Protein AF-A0A1W1XSI3-F1 (afdb_monomer_lite)

Structure (mmCIF, N/CA/C/O backbone):
data_AF-A0A1W1XSI3-F1
#
_entry.id   AF-A0A1W1XSI3-F1
#
loop_
_atom_site.group_PDB
_atom_site.id
_atom_site.type_symbol
_atom_site.label_atom_id
_atom_site.label_alt_id
_atom_site.label_comp_id
_atom_site.label_asym_id
_atom_site.label_entity_id
_atom_site.label_seq_id
_atom_site.pdbx_PDB_ins_code
_atom_site.Cartn_x
_atom_site.Cartn_y
_atom_site.Cartn_z
_atom_site.occupancy
_atom_site.B_iso_or_equiv
_atom_site.auth_seq_id
_atom_site.auth_comp_id
_atom_site.auth_asym_id
_atom_site.auth_atom_id
_atom_site.pdbx_PDB_model_num
ATOM 1 N N . MET A 1 1 ? 13.490 9.619 11.082 1.00 43.62 1 MET A N 1
ATOM 2 C CA . MET A 1 1 ? 13.144 9.188 9.706 1.00 43.62 1 MET A CA 1
ATOM 3 C C . MET A 1 1 ? 11.656 9.391 9.382 1.00 43.62 1 MET A C 1
ATOM 5 O O . MET A 1 1 ? 11.356 10.055 8.401 1.00 43.62 1 MET A O 1
ATOM 9 N N . LEU A 1 2 ? 10.718 8.959 10.238 1.00 43.75 2 LEU A N 1
ATOM 10 C CA . LEU A 1 2 ? 9.272 9.216 10.058 1.00 43.75 2 LEU A CA 1
ATOM 11 C C . LEU A 1 2 ? 8.882 10.710 10.081 1.00 43.75 2 LEU A C 1
ATOM 13 O O . LEU A 1 2 ? 7.984 11.124 9.354 1.00 43.75 2 LEU A O 1
ATOM 17 N N . ALA A 1 3 ? 9.583 11.538 10.865 1.00 41.84 3 ALA A N 1
ATOM 18 C CA . ALA A 1 3 ? 9.374 12.992 10.895 1.00 41.84 3 ALA A CA 1
ATOM 19 C C . ALA A 1 3 ? 9.746 13.684 9.567 1.00 41.84 3 ALA A C 1
ATOM 21 O O . ALA A 1 3 ? 9.077 14.627 9.153 1.00 41.84 3 ALA A O 1
ATOM 22 N N . TRP A 1 4 ? 10.762 13.169 8.866 1.00 52.69 4 TRP A N 1
ATOM 23 C CA . TRP A 1 4 ? 11.181 13.667 7.552 1.00 52.69 4 TRP A CA 1
ATOM 24 C C . TRP A 1 4 ? 10.131 13.350 6.476 1.00 52.69 4 TRP A C 1
ATOM 26 O O . TRP A 1 4 ? 9.754 14.228 5.704 1.00 52.69 4 TRP A O 1
ATOM 36 N N . LEU A 1 5 ? 9.565 12.137 6.507 1.00 51.59 5 LEU A N 1
ATOM 37 C CA . LEU A 1 5 ? 8.438 11.746 5.652 1.00 51.59 5 LEU A CA 1
ATOM 38 C C . LEU A 1 5 ? 7.176 12.579 5.932 1.00 51.59 5 LEU A C 1
ATOM 40 O O . LEU A 1 5 ? 6.540 13.056 4.995 1.00 51.59 5 LEU A O 1
ATOM 44 N N . LYS A 1 6 ? 6.839 12.820 7.208 1.00 51.09 6 LYS A N 1
ATOM 45 C CA . LYS A 1 6 ? 5.701 13.677 7.590 1.00 51.09 6 LYS A CA 1
ATOM 46 C C . LYS A 1 6 ? 5.884 15.127 7.130 1.00 51.09 6 LYS A C 1
ATOM 48 O O . LYS A 1 6 ? 4.934 15.707 6.623 1.00 51.09 6 LYS A O 1
ATOM 53 N N . SER A 1 7 ? 7.087 15.692 7.250 1.00 51.09 7 SER A N 1
ATOM 54 C CA . SER A 1 7 ? 7.397 17.058 6.800 1.00 51.09 7 SER A CA 1
ATOM 55 C C . SER A 1 7 ? 7.293 17.210 5.276 1.00 51.09 7 SER A C 1
ATOM 57 O O . SER A 1 7 ? 6.675 18.160 4.798 1.00 51.09 7 SER A O 1
ATOM 59 N N . LYS A 1 8 ? 7.797 16.237 4.504 1.00 57.78 8 LYS A N 1
ATOM 60 C CA . LYS A 1 8 ? 7.676 16.224 3.036 1.00 57.78 8 LYS A CA 1
ATOM 61 C C . LYS A 1 8 ? 6.235 16.043 2.547 1.00 57.78 8 LYS A C 1
ATOM 63 O O . LYS A 1 8 ? 5.882 16.605 1.518 1.00 57.78 8 LYS A O 1
ATOM 68 N N . LEU A 1 9 ? 5.406 15.303 3.284 1.00 51.53 9 LEU A N 1
ATOM 69 C CA . LEU A 1 9 ? 3.986 15.115 2.963 1.00 51.53 9 LEU A CA 1
ATOM 70 C C . LEU A 1 9 ? 3.098 16.277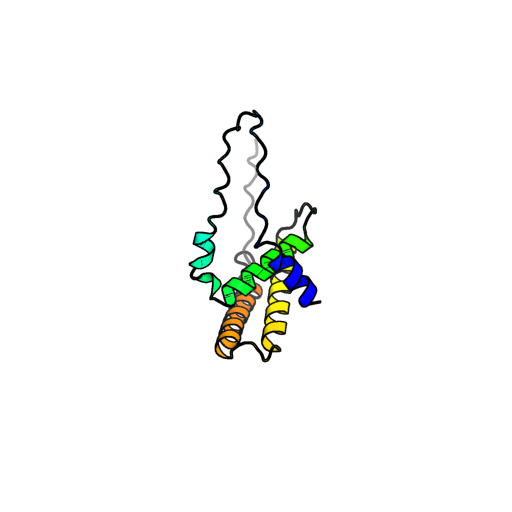 3.443 1.00 51.53 9 LEU A C 1
ATOM 72 O O . LEU A 1 9 ? 2.057 16.532 2.842 1.00 51.53 9 LEU A O 1
ATOM 76 N N . ALA A 1 10 ? 3.500 16.995 4.496 1.00 52.44 10 ALA A N 1
ATOM 77 C CA . ALA A 1 10 ? 2.784 18.164 5.010 1.00 52.44 10 ALA A CA 1
ATOM 78 C C . ALA A 1 10 ? 3.001 19.429 4.157 1.00 52.44 10 ALA A C 1
ATOM 80 O O . ALA A 1 10 ? 2.109 20.268 4.081 1.00 52.44 10 ALA A O 1
ATOM 81 N N . GLY A 1 11 ? 4.140 19.543 3.462 1.00 45.25 11 GLY A N 1
ATOM 82 C CA . GLY A 1 11 ? 4.498 20.703 2.630 1.00 45.25 11 G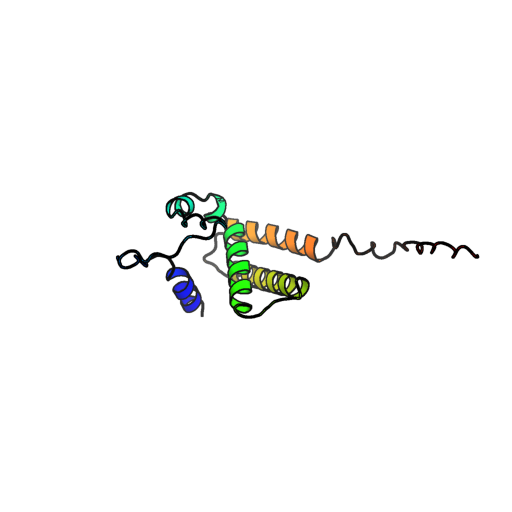LY A CA 1
ATOM 83 C C . GLY A 1 11 ? 3.685 20.903 1.341 1.00 45.25 11 GLY A C 1
ATOM 84 O O . GLY A 1 11 ? 4.019 21.775 0.551 1.00 45.25 11 GLY A O 1
ATOM 85 N N . HIS A 1 12 ? 2.636 20.112 1.096 1.00 48.78 12 HIS A N 1
ATOM 86 C CA . HIS A 1 12 ? 1.739 20.280 -0.058 1.00 48.78 12 HIS A CA 1
ATOM 87 C C . HIS A 1 12 ? 0.351 20.831 0.301 1.00 48.78 12 HIS A C 1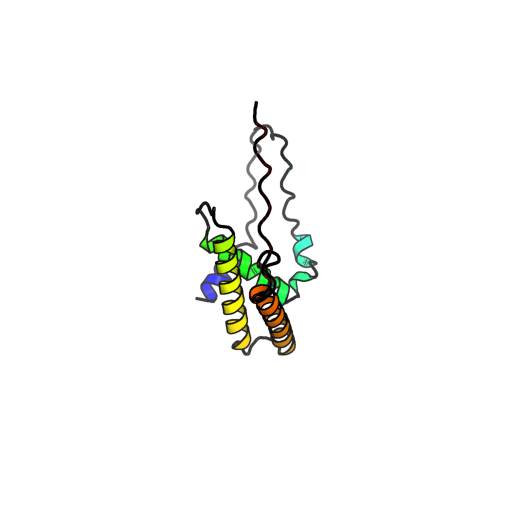
ATOM 89 O O . HIS A 1 12 ? -0.521 20.908 -0.561 1.00 48.78 12 HIS A O 1
ATOM 95 N N . TYR A 1 13 ? 0.153 21.269 1.546 1.00 44.19 13 TYR A N 1
ATOM 96 C CA . TYR A 1 13 ? -1.027 22.017 1.975 1.00 44.19 13 TYR A CA 1
ATOM 97 C C . TYR A 1 13 ? -0.588 23.407 2.459 1.00 44.19 13 TYR A C 1
ATOM 99 O O . TYR A 1 13 ? -0.360 23.581 3.652 1.00 44.19 13 TYR A O 1
ATOM 107 N N . GLY A 1 14 ? -0.444 24.396 1.563 1.00 47.94 14 GLY A N 1
ATOM 108 C CA . GLY A 1 14 ? -0.232 25.773 2.034 1.00 47.94 14 GLY A CA 1
ATOM 109 C C . GLY A 1 14 ? 0.266 26.866 1.087 1.00 47.94 14 GLY A C 1
ATOM 110 O O . GLY A 1 14 ? 0.201 28.017 1.500 1.00 47.94 14 GLY A O 1
ATOM 111 N N . ASP A 1 15 ? 0.717 26.595 -0.140 1.00 42.47 15 ASP A N 1
ATOM 112 C CA . ASP A 1 15 ? 1.288 27.674 -0.966 1.00 42.47 15 ASP A CA 1
ATOM 113 C C . ASP A 1 15 ? 0.224 28.392 -1.811 1.00 42.47 15 ASP A C 1
ATOM 115 O O . ASP A 1 15 ? -0.177 27.946 -2.887 1.00 42.47 15 ASP A O 1
ATOM 119 N N . THR A 1 16 ? -0.230 29.544 -1.315 1.00 57.38 16 THR A N 1
ATOM 120 C CA . THR A 1 16 ? -0.860 30.595 -2.125 1.00 57.38 16 THR A CA 1
ATOM 121 C C . THR A 1 16 ? 0.136 31.093 -3.178 1.00 57.38 16 THR A C 1
ATOM 123 O O . THR A 1 16 ? 1.219 31.543 -2.792 1.00 57.38 16 THR A O 1
ATOM 126 N N . PRO A 1 17 ? -0.182 31.076 -4.485 1.00 54.78 17 PRO A N 1
ATOM 127 C CA . PRO A 1 17 ? 0.710 31.664 -5.471 1.00 54.78 17 PRO A CA 1
ATOM 128 C C . PRO A 1 17 ? 0.633 33.201 -5.404 1.00 54.78 17 PRO A C 1
ATOM 130 O O . PRO A 1 17 ? -0.460 33.753 -5.237 1.00 54.78 17 PRO A O 1
ATOM 133 N N . PRO A 1 18 ? 1.764 33.915 -5.544 1.00 44.81 18 PRO A N 1
ATOM 134 C CA . PRO A 1 18 ? 1.763 35.367 -5.649 1.00 44.81 18 PRO A CA 1
ATOM 135 C C . PRO A 1 18 ? 1.083 35.803 -6.953 1.00 44.81 18 PRO A C 1
ATOM 137 O O . PRO A 1 18 ? 1.358 35.271 -8.030 1.00 44.81 18 PRO A O 1
ATOM 140 N N . ALA A 1 19 ? 0.193 36.789 -6.845 1.00 48.75 19 ALA A N 1
ATOM 141 C CA . ALA A 1 19 ? -0.427 37.455 -7.979 1.00 48.75 19 ALA A CA 1
ATOM 142 C C . ALA A 1 19 ? 0.642 38.202 -8.799 1.00 48.75 19 ALA A C 1
ATOM 144 O O . ALA A 1 19 ? 1.252 39.154 -8.315 1.00 48.75 19 ALA A O 1
ATOM 145 N N . GLY A 1 20 ? 0.860 37.767 -10.040 1.00 41.88 20 GLY A N 1
ATOM 146 C CA . GLY A 1 20 ? 1.698 38.431 -11.040 1.00 41.88 20 GLY A CA 1
ATOM 147 C C . GLY A 1 20 ? 1.007 38.394 -12.410 1.00 41.88 20 GLY A C 1
ATOM 148 O O . GLY A 1 20 ? 0.276 37.437 -12.679 1.00 41.88 20 GLY A O 1
ATOM 149 N N . PRO A 1 21 ? 1.153 39.440 -13.246 1.00 52.94 21 PRO A N 1
ATOM 150 C CA . PRO A 1 21 ? 0.239 39.700 -14.350 1.00 52.94 21 PRO A CA 1
ATOM 151 C C . PRO A 1 21 ? 0.516 38.831 -15.582 1.00 52.94 21 PRO A C 1
ATOM 153 O O . PRO A 1 21 ? 1.632 38.377 -15.827 1.00 52.94 21 PRO A O 1
ATOM 156 N N . ALA A 1 22 ? -0.560 38.638 -16.344 1.00 55.19 22 ALA A N 1
ATOM 157 C CA . ALA A 1 22 ? -0.682 37.848 -17.559 1.00 55.19 22 ALA A CA 1
ATOM 158 C C . ALA A 1 22 ? 0.499 37.988 -18.534 1.00 55.19 22 ALA A C 1
ATOM 160 O O . ALA A 1 22 ? 0.847 39.091 -18.952 1.00 55.19 22 ALA A O 1
ATOM 161 N N . THR A 1 23 ? 1.043 36.854 -18.980 1.00 45.69 23 THR A N 1
ATOM 162 C CA . THR A 1 23 ? 1.910 36.786 -20.158 1.00 45.69 23 THR A CA 1
ATOM 163 C C . THR A 1 23 ? 1.295 35.894 -21.227 1.00 45.69 23 THR A C 1
ATOM 165 O O . THR A 1 23 ? 0.781 34.803 -20.979 1.00 45.69 23 THR A O 1
ATOM 168 N N . ALA A 1 24 ? 1.308 36.455 -22.432 1.00 48.16 24 ALA A N 1
ATOM 169 C CA . ALA A 1 24 ? 0.644 36.012 -23.63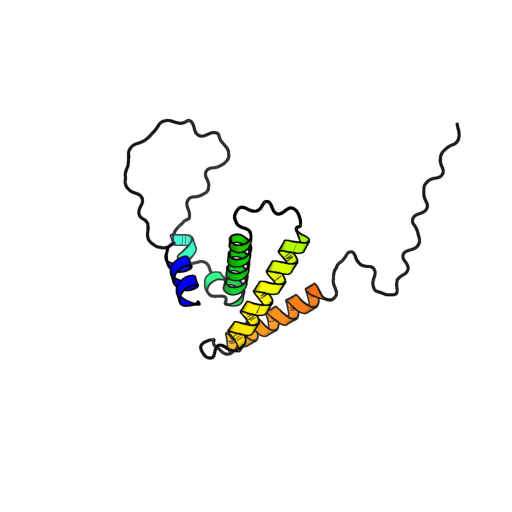5 1.00 48.16 24 ALA A CA 1
ATOM 170 C C . ALA A 1 24 ? 1.429 34.894 -24.331 1.00 48.16 24 ALA A C 1
ATOM 172 O O . ALA A 1 24 ? 2.273 35.157 -25.184 1.00 48.16 24 ALA A O 1
ATOM 173 N N . PHE A 1 25 ? 1.111 33.644 -24.003 1.00 44.62 25 PHE A N 1
ATOM 174 C CA . PHE A 1 25 ? 1.460 32.499 -24.839 1.00 44.62 25 PHE A CA 1
ATOM 175 C C . PHE A 1 25 ? 0.181 31.725 -25.184 1.00 44.62 25 PHE A C 1
ATOM 177 O O . PHE A 1 25 ? -0.595 31.411 -24.277 1.00 44.62 25 PHE A O 1
ATOM 184 N N . PRO A 1 26 ? -0.087 31.451 -26.475 1.00 42.84 26 PRO A N 1
ATOM 185 C CA . PRO A 1 26 ? -1.297 30.754 -26.887 1.00 42.84 26 PRO A CA 1
ATOM 186 C C . PRO A 1 26 ? -1.273 29.315 -26.360 1.00 42.84 26 PRO A C 1
ATOM 188 O O . PRO A 1 26 ? -0.325 28.566 -26.589 1.00 42.84 26 PRO A O 1
ATOM 191 N N . GLN A 1 27 ? -2.324 28.947 -25.626 1.00 46.44 27 GLN A N 1
ATOM 192 C CA . GLN A 1 27 ? -2.550 27.599 -25.120 1.00 46.44 27 GLN A CA 1
ATOM 193 C C . GLN A 1 27 ? -2.720 26.644 -26.307 1.00 46.44 27 GLN A C 1
ATOM 195 O O . GLN A 1 27 ? -3.756 26.654 -26.964 1.00 46.44 27 GLN A O 1
ATOM 200 N N . THR A 1 28 ? -1.724 25.809 -26.600 1.00 52.62 28 THR A N 1
ATOM 201 C CA . THR A 1 28 ? -1.949 24.653 -27.473 1.00 52.62 28 THR A CA 1
ATOM 202 C C . THR A 1 28 ? -2.888 23.683 -26.765 1.00 52.62 28 THR A C 1
ATOM 204 O O . THR A 1 28 ? -2.590 23.202 -25.669 1.00 52.62 28 THR A O 1
ATOM 207 N N . GLU A 1 29 ? -4.031 23.444 -27.405 1.00 55.88 29 GLU A N 1
ATOM 208 C CA . GLU A 1 29 ? -5.136 22.576 -27.005 1.00 55.88 29 GLU A CA 1
ATOM 209 C C . GLU A 1 29 ? -4.691 21.123 -26.797 1.00 55.88 29 GLU A C 1
ATOM 211 O O . GLU A 1 29 ? -4.843 20.261 -27.654 1.00 55.88 29 GLU A O 1
ATOM 216 N N . LEU A 1 30 ? -4.160 20.820 -25.622 1.00 56.06 30 LEU A N 1
ATOM 217 C CA . LEU A 1 30 ? -4.127 19.467 -25.077 1.00 56.06 30 LEU A CA 1
ATOM 218 C C . LEU A 1 30 ? -4.535 19.597 -23.616 1.00 56.06 30 LEU A C 1
ATOM 220 O O . LEU A 1 30 ? -3.694 19.739 -22.741 1.00 56.06 30 LEU A O 1
ATOM 224 N N . MET A 1 31 ? -5.859 19.665 -23.430 1.00 44.75 31 MET A N 1
ATOM 225 C CA . MET A 1 31 ? -6.628 19.719 -22.182 1.00 44.75 31 MET A CA 1
ATOM 226 C C . MET A 1 31 ? -5.946 20.377 -20.975 1.00 44.75 31 MET A C 1
ATOM 228 O O . MET A 1 31 ? -5.020 19.837 -20.374 1.00 44.75 31 MET A O 1
ATOM 232 N N . ALA A 1 32 ? -6.520 21.496 -20.522 1.00 52.81 32 ALA A N 1
ATOM 233 C CA . ALA A 1 32 ? -6.209 22.061 -19.217 1.00 52.81 32 ALA A CA 1
ATOM 234 C C . ALA A 1 32 ? -6.293 20.961 -18.147 1.00 52.81 32 ALA A C 1
ATOM 236 O O . ALA A 1 32 ? -7.357 20.376 -17.929 1.00 52.81 32 ALA A O 1
ATOM 237 N N . ARG A 1 33 ? -5.162 20.673 -17.486 1.00 48.56 33 ARG A N 1
ATOM 238 C CA . ARG A 1 33 ? -5.135 19.847 -16.277 1.00 48.56 33 ARG A CA 1
ATOM 239 C C . ARG A 1 33 ? -6.203 20.423 -15.346 1.00 48.56 33 ARG A C 1
ATOM 241 O O . ARG A 1 33 ? -6.061 21.592 -14.977 1.00 48.56 33 ARG A O 1
ATOM 248 N N . PRO A 1 34 ? -7.263 19.673 -14.991 1.00 54.06 34 PRO A N 1
ATOM 249 C CA . PRO A 1 34 ? -8.273 20.196 -14.090 1.00 54.06 34 PRO A CA 1
ATOM 250 C C . PRO A 1 34 ? -7.550 20.661 -12.830 1.00 54.06 34 PRO A C 1
ATOM 252 O O . PRO A 1 34 ? -6.735 19.921 -12.266 1.00 54.06 34 PRO A O 1
ATOM 255 N N . ALA A 1 35 ? -7.775 21.924 -12.460 1.00 57.81 35 ALA A N 1
ATOM 256 C CA . ALA A 1 35 ? -7.226 22.483 -11.237 1.00 57.81 35 ALA A CA 1
ATOM 257 C C . ALA A 1 35 ? -7.538 21.504 -10.095 1.00 57.81 35 ALA A C 1
ATOM 259 O O . ALA A 1 35 ? -8.663 20.994 -10.052 1.00 57.81 35 ALA A O 1
ATOM 260 N N . PRO A 1 36 ? -6.576 21.185 -9.210 1.00 53.84 36 PRO A N 1
ATOM 261 C CA . PRO A 1 36 ? -6.858 20.326 -8.072 1.00 53.84 36 PRO A CA 1
ATOM 262 C C . PRO A 1 36 ? -7.985 20.983 -7.276 1.00 53.84 36 PRO A C 1
ATOM 264 O O . PRO A 1 36 ? -7.803 22.033 -6.662 1.00 53.84 36 PRO A O 1
ATOM 267 N N . ARG A 1 37 ? -9.185 20.404 -7.353 1.00 53.16 37 ARG A N 1
ATOM 268 C CA . ARG A 1 37 ? -10.344 20.882 -6.610 1.00 53.16 37 ARG A CA 1
ATOM 269 C C . ARG A 1 37 ? -10.062 20.587 -5.148 1.00 53.16 37 ARG A C 1
ATOM 271 O O . ARG A 1 37 ? -10.218 19.455 -4.701 1.00 53.16 37 ARG A O 1
ATOM 278 N N . ALA A 1 38 ? -9.626 21.600 -4.408 1.00 54.34 38 ALA A N 1
ATOM 279 C CA . ALA A 1 38 ? -9.337 21.489 -2.980 1.00 54.34 38 ALA A CA 1
ATOM 280 C C . ALA A 1 38 ? -10.533 20.933 -2.169 1.00 54.34 38 ALA A C 1
ATOM 282 O O . ALA A 1 38 ? -10.333 20.342 -1.109 1.00 54.34 38 ALA A O 1
ATOM 283 N N . ASP A 1 39 ? -11.760 21.051 -2.694 1.00 50.53 39 ASP A N 1
ATOM 284 C CA . ASP A 1 39 ? -12.976 20.485 -2.096 1.00 50.53 39 ASP A CA 1
ATOM 285 C C . ASP A 1 39 ? -13.190 18.981 -2.345 1.00 50.53 39 ASP A C 1
ATOM 287 O O . ASP A 1 39 ? -13.760 18.305 -1.487 1.00 50.53 39 ASP A O 1
ATOM 291 N N . GLU A 1 40 ? -12.689 18.400 -3.443 1.00 53.03 40 GLU A N 1
ATOM 292 C CA . GLU A 1 40 ? -12.804 16.945 -3.678 1.00 53.03 40 GLU A CA 1
ATOM 293 C C . GLU A 1 40 ? -11.987 16.149 -2.645 1.00 53.03 40 GLU A C 1
ATOM 295 O O . GLU A 1 40 ? -12.353 15.043 -2.240 1.00 53.03 40 GLU A O 1
ATOM 300 N N . ASP A 1 41 ? -10.921 16.758 -2.127 1.00 55.66 41 ASP A N 1
ATOM 301 C CA . ASP A 1 41 ? -10.048 16.183 -1.110 1.00 55.66 41 ASP A CA 1
ATOM 302 C C . ASP A 1 41 ? -10.702 16.052 0.274 1.00 55.66 41 ASP A C 1
ATOM 304 O O . ASP A 1 41 ? -10.341 15.145 1.033 1.00 55.66 41 ASP A O 1
ATOM 308 N N . ARG A 1 42 ? -11.665 16.921 0.614 1.00 58.31 42 ARG A N 1
ATOM 309 C CA . ARG A 1 42 ? -12.360 16.911 1.917 1.00 58.31 42 ARG A CA 1
ATOM 310 C C . ARG A 1 42 ? -13.433 15.829 2.020 1.00 58.31 42 ARG A C 1
ATOM 312 O O . ARG A 1 42 ? -13.738 15.377 3.126 1.00 58.31 42 ARG A O 1
ATOM 319 N N . HIS A 1 43 ? -13.980 15.383 0.891 1.00 59.97 43 HIS A N 1
ATOM 320 C CA . HIS A 1 43 ? -15.078 14.414 0.855 1.00 59.97 43 HIS A CA 1
ATOM 321 C C . HIS A 1 43 ? -14.743 13.100 0.158 1.00 59.97 43 HIS A C 1
ATOM 323 O O . HIS A 1 43 ? -15.619 12.251 0.027 1.00 59.97 43 HIS A O 1
ATOM 329 N N . HIS A 1 44 ? -13.484 12.874 -0.226 1.00 68.62 44 HIS A N 1
ATOM 330 C CA . HIS A 1 44 ? -13.109 11.630 -0.882 1.00 68.62 44 HIS A CA 1
ATOM 331 C C . HIS A 1 44 ? -13.321 10.422 0.057 1.00 68.62 44 HIS A C 1
ATOM 333 O O . HIS A 1 44 ? -12.539 10.231 1.000 1.00 68.62 44 HIS A O 1
ATOM 339 N N . PRO A 1 45 ? -14.322 9.554 -0.191 1.00 74.56 45 PRO A N 1
ATOM 340 C CA . PRO A 1 45 ? -14.728 8.512 0.756 1.00 74.56 45 PRO A CA 1
ATOM 341 C C . PRO A 1 45 ? -13.597 7.514 1.030 1.00 74.56 45 PRO A C 1
ATOM 343 O O . PRO A 1 45 ? -13.469 6.981 2.131 1.00 74.56 45 PRO A O 1
ATOM 346 N N . LEU A 1 46 ? -12.701 7.325 0.055 1.00 82.06 46 LEU A N 1
ATOM 347 C CA . LEU A 1 46 ? -11.569 6.409 0.182 1.00 82.06 46 LEU A CA 1
ATOM 348 C C . LEU A 1 46 ? -10.430 6.955 1.055 1.00 82.06 46 LEU A C 1
ATOM 350 O O . LEU A 1 46 ? -9.626 6.163 1.534 1.00 82.06 46 LEU A O 1
ATOM 354 N N . ARG A 1 47 ? -10.352 8.266 1.338 1.00 80.44 47 ARG A N 1
ATOM 355 C CA . ARG A 1 47 ? -9.268 8.820 2.178 1.00 80.44 47 ARG A CA 1
ATOM 356 C C . ARG A 1 47 ? -9.330 8.334 3.628 1.00 80.44 47 ARG A C 1
ATOM 358 O O . ARG A 1 47 ? -8.299 8.307 4.295 1.00 80.44 47 ARG A O 1
ATOM 365 N N . ARG A 1 48 ? -10.508 7.908 4.099 1.00 84.00 48 ARG A N 1
ATOM 366 C CA . ARG A 1 48 ? -10.685 7.288 5.423 1.00 84.00 48 ARG A CA 1
ATOM 367 C C . ARG A 1 48 ? -10.240 5.823 5.458 1.00 84.00 48 ARG A C 1
ATOM 369 O O . ARG A 1 48 ? -9.917 5.318 6.525 1.00 84.00 48 ARG A O 1
ATOM 376 N N . SER A 1 49 ? -10.169 5.147 4.309 1.00 89.88 49 SER A N 1
ATOM 377 C CA . SER A 1 49 ? -9.742 3.747 4.239 1.00 89.88 49 SER A CA 1
ATOM 378 C C . SER A 1 49 ? -8.236 3.618 4.474 1.00 89.88 49 SER A C 1
ATOM 380 O O . SER A 1 49 ? -7.425 4.196 3.747 1.00 89.88 49 SER A O 1
ATOM 382 N N . VAL A 1 50 ? -7.847 2.816 5.469 1.00 91.31 50 VAL A N 1
ATOM 383 C CA . VAL A 1 50 ? -6.436 2.497 5.741 1.00 91.31 50 VAL A CA 1
ATOM 384 C C . VAL A 1 50 ? -5.769 1.795 4.553 1.00 91.31 50 VAL A C 1
ATOM 386 O O . VAL A 1 50 ? -4.642 2.124 4.194 1.00 91.31 50 VAL A O 1
ATOM 389 N N . VAL A 1 51 ? -6.496 0.906 3.867 1.00 91.88 51 VAL A N 1
ATOM 390 C CA . VAL A 1 51 ? -5.990 0.165 2.701 1.00 91.88 51 VAL A CA 1
ATOM 391 C C . VAL A 1 51 ? -5.721 1.110 1.532 1.00 91.88 51 VAL A C 1
ATOM 393 O O . VAL A 1 51 ? -4.691 1.000 0.868 1.00 91.88 51 VAL A O 1
ATOM 396 N N . TYR A 1 52 ? -6.629 2.057 1.282 1.00 92.38 52 TYR A N 1
ATOM 397 C CA . TYR A 1 52 ? -6.443 3.055 0.230 1.00 92.38 52 TYR A CA 1
ATOM 398 C C . TYR A 1 52 ? -5.232 3.947 0.510 1.00 92.38 52 TYR A C 1
ATOM 400 O O . TYR A 1 52 ? -4.399 4.136 -0.377 1.00 92.38 52 TYR A O 1
ATOM 408 N N . ARG A 1 53 ? -5.106 4.455 1.745 1.00 92.19 53 ARG A N 1
ATOM 409 C CA . ARG A 1 53 ? -3.956 5.273 2.153 1.00 92.19 53 ARG A CA 1
ATOM 410 C C . ARG A 1 53 ? -2.647 4.511 1.978 1.00 92.19 53 ARG A C 1
ATOM 412 O O . ARG A 1 53 ? -1.761 5.020 1.307 1.00 92.19 53 ARG A O 1
ATOM 419 N N . LEU A 1 54 ? -2.572 3.262 2.441 1.00 93.88 54 LEU A N 1
ATOM 420 C CA . LEU A 1 54 ? -1.372 2.437 2.289 1.00 93.88 54 LEU A CA 1
ATOM 421 C C . LEU A 1 54 ? -0.998 2.205 0.818 1.00 93.88 54 LEU A C 1
ATOM 423 O O . LEU A 1 54 ? 0.169 2.326 0.454 1.00 93.88 54 LEU A O 1
ATOM 427 N N . LYS A 1 55 ? -1.977 1.915 -0.053 1.00 92.81 55 LYS A N 1
ATOM 428 C CA . LYS A 1 55 ? -1.731 1.782 -1.500 1.00 92.81 55 LYS A CA 1
ATOM 429 C C . LYS A 1 55 ? -1.194 3.073 -2.108 1.00 92.81 55 LYS A C 1
ATOM 431 O O . LYS A 1 55 ? 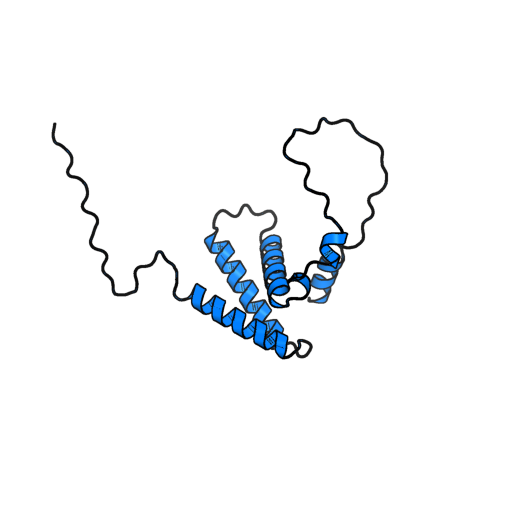-0.236 3.031 -2.875 1.00 92.81 55 LYS A O 1
ATOM 436 N N . ARG A 1 56 ? -1.822 4.202 -1.781 1.00 93.81 56 ARG A N 1
ATOM 437 C CA . ARG A 1 56 ? -1.411 5.519 -2.267 1.00 93.81 56 ARG A CA 1
ATOM 438 C C . ARG A 1 56 ? 0.004 5.850 -1.805 1.00 93.81 56 ARG A C 1
ATOM 440 O O . ARG A 1 56 ? 0.816 6.265 -2.619 1.00 93.81 56 ARG A O 1
ATOM 447 N N . ASP A 1 57 ? 0.300 5.635 -0.530 1.00 94.88 57 ASP A N 1
ATOM 448 C CA . ASP A 1 57 ? 1.600 5.948 0.053 1.00 94.88 57 ASP A CA 1
ATOM 449 C C . ASP A 1 57 ? 2.694 5.051 -0.552 1.00 94.88 57 ASP A C 1
ATOM 451 O O . ASP A 1 57 ? 3.758 5.546 -0.912 1.00 94.88 57 ASP A O 1
ATOM 455 N N . ALA A 1 58 ? 2.407 3.766 -0.793 1.00 95.12 58 ALA A N 1
ATOM 456 C CA . ALA A 1 58 ? 3.320 2.878 -1.511 1.00 95.12 58 ALA A CA 1
ATOM 457 C C . ALA A 1 58 ? 3.611 3.363 -2.942 1.00 95.12 58 ALA A C 1
ATOM 459 O O . ALA A 1 58 ? 4.766 3.377 -3.362 1.00 95.12 58 ALA A O 1
ATOM 460 N N . LEU A 1 59 ? 2.583 3.797 -3.684 1.00 94.38 59 LEU A N 1
ATOM 461 C CA . LEU A 1 59 ? 2.753 4.356 -5.030 1.00 94.38 59 LEU A CA 1
ATOM 462 C C . LEU A 1 59 ? 3.573 5.648 -5.014 1.00 94.38 59 LEU A C 1
ATOM 464 O O . LEU A 1 59 ? 4.444 5.818 -5.860 1.00 94.38 59 LEU A O 1
ATOM 468 N N . LEU A 1 60 ? 3.323 6.537 -4.050 1.00 95.62 60 LEU A N 1
ATOM 469 C CA . LEU A 1 60 ? 4.078 7.781 -3.895 1.00 95.62 60 LEU A CA 1
ATOM 470 C C . LEU A 1 60 ? 5.551 7.512 -3.582 1.00 95.62 60 LEU A C 1
ATOM 472 O O . LEU A 1 60 ? 6.420 8.134 -4.186 1.00 95.62 60 LEU A O 1
ATOM 476 N N . ILE A 1 61 ? 5.838 6.565 -2.686 1.00 95.81 61 ILE A N 1
ATOM 477 C CA . ILE A 1 61 ? 7.212 6.172 -2.354 1.00 95.81 61 ILE A CA 1
ATOM 478 C C . ILE A 1 61 ? 7.922 5.628 -3.594 1.00 95.81 61 ILE A C 1
ATOM 480 O O . ILE A 1 61 ? 9.011 6.092 -3.912 1.00 95.81 61 ILE A O 1
ATOM 484 N N . VAL A 1 62 ? 7.305 4.697 -4.327 1.00 94.19 62 VAL A N 1
ATOM 485 C CA . VAL A 1 62 ? 7.906 4.139 -5.550 1.00 94.19 62 VAL A CA 1
ATOM 486 C C . VAL A 1 62 ? 8.095 5.216 -6.619 1.00 94.19 62 VAL A C 1
ATOM 488 O O . VAL A 1 62 ? 9.128 5.237 -7.283 1.00 94.19 62 VAL A O 1
ATOM 491 N N . ALA A 1 63 ? 7.139 6.130 -6.786 1.00 93.06 63 ALA A N 1
ATOM 492 C CA . ALA A 1 63 ? 7.276 7.239 -7.725 1.00 93.06 63 ALA A CA 1
ATOM 493 C C . ALA A 1 63 ? 8.459 8.151 -7.360 1.00 93.06 63 ALA A C 1
ATOM 495 O O . ALA A 1 63 ? 9.235 8.518 -8.239 1.00 93.06 63 ALA A O 1
ATOM 496 N N . GLU A 1 64 ? 8.635 8.471 -6.075 1.00 93.88 64 GLU A N 1
ATOM 497 C CA . GLU A 1 64 ? 9.742 9.316 -5.618 1.00 93.88 64 GLU A CA 1
ATOM 498 C C . GLU A 1 64 ? 11.093 8.592 -5.706 1.00 93.88 64 GLU A C 1
ATOM 500 O O . GLU A 1 64 ? 12.075 9.187 -6.140 1.00 93.88 64 GLU A O 1
ATOM 505 N N . MET A 1 65 ? 11.143 7.294 -5.383 1.00 92.00 65 MET A N 1
ATOM 506 C CA . MET A 1 65 ? 12.346 6.461 -5.536 1.00 92.00 65 MET A CA 1
ATOM 507 C C . MET A 1 65 ? 12.868 6.436 -6.976 1.00 92.00 65 MET A C 1
ATOM 509 O O . MET A 1 65 ? 14.068 6.307 -7.195 1.00 92.00 65 MET A O 1
ATOM 513 N N . ASN A 1 66 ? 11.966 6.547 -7.949 1.00 91.75 66 ASN A N 1
ATOM 514 C CA . ASN A 1 66 ? 12.283 6.462 -9.371 1.00 91.75 66 ASN A CA 1
ATOM 515 C C . ASN A 1 66 ? 12.202 7.823 -10.077 1.00 91.75 66 ASN A C 1
ATOM 517 O O . ASN A 1 66 ? 12.178 7.900 -11.307 1.00 91.75 66 ASN A O 1
ATOM 521 N N . ARG A 1 67 ? 12.155 8.917 -9.312 1.00 92.75 67 ARG A N 1
ATOM 522 C CA . ARG A 1 67 ? 12.060 10.268 -9.853 1.00 92.75 67 ARG A CA 1
ATOM 523 C C . ARG A 1 67 ? 13.306 10.613 -10.665 1.00 92.75 67 ARG A C 1
ATOM 525 O O . ARG A 1 67 ? 14.426 10.506 -10.184 1.00 92.75 67 ARG A O 1
ATOM 532 N N . GLY A 1 68 ? 13.098 11.078 -11.895 1.00 89.38 68 GLY A N 1
ATOM 533 C CA . GLY A 1 68 ? 14.187 11.436 -12.810 1.00 89.38 68 GLY A CA 1
ATOM 534 C C . GLY A 1 68 ? 14.798 10.250 -13.562 1.00 89.38 68 GLY A C 1
ATOM 535 O O . GLY A 1 68 ? 15.616 10.467 -14.452 1.00 89.38 68 GLY A O 1
ATOM 536 N N . THR A 1 69 ? 14.357 9.022 -13.281 1.00 87.31 69 THR A N 1
ATOM 537 C CA . THR A 1 69 ? 14.774 7.818 -14.006 1.00 87.31 69 THR A CA 1
ATOM 538 C C . THR A 1 69 ? 13.719 7.456 -15.047 1.00 87.31 69 THR A C 1
ATOM 540 O O . THR A 1 69 ? 12.538 7.314 -14.728 1.00 87.31 69 THR A O 1
ATOM 543 N N . LYS A 1 70 ? 14.127 7.277 -16.309 1.00 83.12 70 LYS A N 1
ATOM 544 C CA . LYS A 1 70 ? 13.262 6.649 -17.317 1.00 83.12 70 LYS A CA 1
ATOM 545 C C . LYS A 1 70 ? 13.191 5.159 -17.007 1.00 83.12 70 LYS A C 1
ATOM 547 O O . LYS A 1 70 ? 14.189 4.457 -17.121 1.00 83.12 70 LYS A O 1
ATOM 552 N N . MET A 1 71 ? 12.029 4.709 -16.553 1.00 77.62 71 MET A N 1
ATOM 553 C CA . MET A 1 71 ? 11.821 3.324 -16.159 1.00 77.62 71 MET A CA 1
ATOM 554 C C . MET A 1 71 ? 11.209 2.537 -17.313 1.00 77.62 71 MET A C 1
ATOM 556 O O . MET A 1 71 ? 10.048 2.745 -17.654 1.00 77.62 71 MET A O 1
ATOM 560 N N . GLU A 1 72 ? 12.001 1.655 -17.914 1.00 83.38 72 GLU A N 1
ATOM 561 C CA . GLU A 1 72 ? 11.576 0.844 -19.063 1.00 83.38 72 GLU A CA 1
ATOM 562 C C . GLU A 1 72 ? 11.048 -0.538 -18.639 1.00 83.38 72 GLU A C 1
ATOM 564 O O . GLU A 1 72 ? 10.234 -1.133 -19.342 1.00 83.38 72 GLU A O 1
ATOM 569 N N . ASP A 1 73 ? 11.455 -1.028 -17.461 1.00 86.31 73 ASP A N 1
ATOM 570 C CA . ASP A 1 73 ? 11.034 -2.324 -16.921 1.00 86.31 73 ASP A CA 1
ATOM 571 C C . ASP A 1 73 ? 9.852 -2.181 -15.941 1.00 86.31 73 ASP A C 1
ATOM 573 O O . ASP A 1 73 ? 10.006 -1.880 -14.751 1.00 86.31 73 ASP A O 1
ATOM 577 N N . CYS A 1 74 ? 8.645 -2.449 -16.445 1.00 84.88 74 CYS A N 1
ATOM 578 C CA . CYS A 1 74 ? 7.419 -2.489 -15.646 1.00 84.88 74 CYS A CA 1
ATOM 579 C C . CYS A 1 74 ? 7.424 -3.599 -14.578 1.00 84.88 74 CYS A C 1
ATOM 581 O O . CYS A 1 74 ? 6.817 -3.424 -13.517 1.00 84.88 74 CYS A O 1
ATOM 583 N N . ASP A 1 75 ? 8.114 -4.721 -14.808 1.00 85.75 75 ASP A N 1
ATOM 584 C CA . ASP A 1 75 ? 8.194 -5.822 -13.842 1.00 85.75 75 ASP A CA 1
ATOM 585 C C . ASP A 1 75 ? 9.085 -5.451 -12.655 1.00 85.75 75 ASP A C 1
ATOM 587 O O . ASP A 1 75 ? 8.857 -5.897 -11.524 1.00 85.75 75 ASP A O 1
ATOM 591 N N . LEU A 1 76 ? 10.114 -4.632 -12.880 1.00 86.38 76 LEU A N 1
ATOM 592 C CA . LEU A 1 76 ? 10.914 -4.062 -11.799 1.00 86.38 76 LEU A CA 1
ATOM 593 C C . LEU A 1 76 ? 10.079 -3.111 -10.931 1.00 86.38 76 LEU A C 1
ATOM 595 O O . LEU A 1 76 ? 10.095 -3.252 -9.706 1.00 86.38 76 LEU A O 1
ATOM 599 N N . LEU A 1 77 ? 9.287 -2.216 -11.535 1.00 88.69 77 LEU A N 1
ATOM 600 C CA . LEU A 1 77 ? 8.366 -1.337 -10.796 1.00 88.69 77 LEU A CA 1
ATOM 601 C C . LEU A 1 77 ? 7.344 -2.124 -9.979 1.00 88.69 77 LEU A C 1
ATOM 603 O O . LEU A 1 77 ? 7.100 -1.803 -8.816 1.00 88.69 77 LEU A O 1
ATOM 607 N N . ALA A 1 78 ? 6.767 -3.176 -10.560 1.00 86.81 78 ALA A N 1
ATOM 608 C CA . ALA A 1 78 ? 5.822 -4.035 -9.858 1.00 86.81 78 ALA A CA 1
ATOM 609 C C . ALA A 1 78 ? 6.468 -4.715 -8.640 1.00 86.81 78 ALA A C 1
ATOM 611 O O . ALA A 1 78 ? 5.862 -4.769 -7.567 1.00 86.81 78 ALA A O 1
ATOM 612 N N . ARG A 1 79 ? 7.717 -5.183 -8.772 1.00 89.31 79 ARG A N 1
ATOM 613 C CA . ARG A 1 79 ? 8.486 -5.773 -7.664 1.00 89.31 79 ARG A CA 1
ATOM 614 C C . ARG A 1 79 ? 8.803 -4.755 -6.573 1.00 89.31 79 ARG A C 1
ATOM 616 O O . ARG A 1 79 ? 8.607 -5.060 -5.399 1.00 89.31 79 ARG A O 1
ATOM 623 N N . GLN A 1 80 ? 9.233 -3.549 -6.942 1.00 91.81 80 GLN A N 1
ATOM 624 C CA . GLN A 1 80 ? 9.461 -2.459 -5.989 1.00 91.81 80 GLN A CA 1
ATOM 625 C C . GLN A 1 80 ? 8.174 -2.096 -5.243 1.00 91.81 80 GLN A C 1
ATOM 627 O O . GLN A 1 80 ? 8.181 -1.978 -4.020 1.00 91.81 80 GLN A O 1
ATOM 632 N N . LEU A 1 81 ? 7.050 -1.989 -5.954 1.00 91.62 81 LEU A N 1
ATOM 633 C CA . LEU A 1 81 ? 5.756 -1.702 -5.346 1.00 91.62 81 LEU A CA 1
ATOM 634 C C . LEU A 1 81 ? 5.316 -2.803 -4.381 1.00 91.62 81 LEU A C 1
ATOM 636 O O . LEU A 1 81 ? 4.884 -2.494 -3.271 1.00 91.62 81 LEU A O 1
ATOM 640 N N . ALA A 1 82 ? 5.455 -4.073 -4.763 1.00 90.00 82 ALA A N 1
ATOM 641 C CA . ALA A 1 82 ? 5.142 -5.197 -3.885 1.00 90.00 82 ALA A CA 1
ATOM 642 C C . ALA A 1 82 ? 6.024 -5.200 -2.625 1.00 90.00 82 ALA A C 1
ATOM 644 O O . ALA A 1 82 ? 5.519 -5.419 -1.522 1.00 90.00 82 ALA A O 1
ATOM 645 N N . PHE A 1 83 ? 7.319 -4.903 -2.779 1.00 92.50 83 PHE A N 1
ATOM 646 C CA . PHE A 1 83 ? 8.256 -4.773 -1.667 1.00 92.50 83 PHE A CA 1
ATOM 647 C C . PHE A 1 83 ? 7.841 -3.647 -0.712 1.00 92.50 83 PHE A C 1
ATOM 649 O O . PHE A 1 83 ? 7.626 -3.898 0.470 1.00 92.50 83 PHE A O 1
ATOM 656 N N . VAL A 1 84 ? 7.627 -2.430 -1.219 1.00 94.62 84 VAL A N 1
ATOM 657 C CA . VAL A 1 84 ? 7.217 -1.282 -0.394 1.00 94.62 84 VAL A CA 1
ATOM 658 C C . VAL A 1 84 ? 5.890 -1.559 0.320 1.00 94.62 84 VAL A C 1
ATOM 660 O O . VAL A 1 84 ? 5.764 -1.289 1.511 1.00 94.62 84 VAL A O 1
ATOM 663 N N . GLN A 1 85 ? 4.905 -2.147 -0.368 1.00 93.06 85 GLN A N 1
ATOM 664 C CA . GLN A 1 85 ? 3.630 -2.512 0.257 1.00 93.06 85 GLN A CA 1
ATOM 665 C C . GLN A 1 85 ? 3.807 -3.520 1.397 1.00 93.06 85 GLN A C 1
ATOM 667 O O . GLN A 1 85 ? 3.172 -3.360 2.438 1.00 93.06 85 GLN A O 1
ATOM 672 N N . LYS A 1 86 ? 4.658 -4.540 1.221 1.00 92.56 86 LYS A N 1
ATOM 673 C CA . LYS A 1 86 ? 4.969 -5.519 2.270 1.00 92.56 86 LYS A CA 1
ATOM 674 C C . LYS A 1 86 ? 5.564 -4.831 3.499 1.00 92.56 86 LYS A C 1
ATOM 676 O O . LYS A 1 86 ? 5.047 -5.025 4.595 1.00 92.56 86 LYS A O 1
ATOM 681 N N . GLU A 1 87 ? 6.593 -4.009 3.315 1.00 94.81 87 GLU A N 1
ATOM 682 C CA . GLU A 1 87 ? 7.287 -3.346 4.425 1.00 94.81 87 GLU A CA 1
ATOM 683 C C . GLU A 1 87 ? 6.372 -2.363 5.174 1.00 94.81 87 GLU A C 1
ATOM 685 O O . GLU A 1 87 ? 6.361 -2.341 6.403 1.00 94.81 87 GLU A O 1
ATOM 690 N N . LEU A 1 88 ? 5.524 -1.610 4.461 1.00 94.50 88 LEU A N 1
ATOM 691 C CA . LEU A 1 88 ? 4.537 -0.723 5.089 1.00 94.50 88 LEU A CA 1
ATOM 692 C C . LEU A 1 88 ? 3.504 -1.492 5.917 1.00 94.50 88 LEU A C 1
ATOM 694 O O . LEU A 1 88 ? 3.136 -1.051 7.004 1.00 94.50 88 LEU A O 1
ATOM 698 N N . ILE A 1 89 ? 3.034 -2.638 5.419 1.00 93.00 89 ILE A N 1
ATOM 699 C CA . ILE A 1 89 ? 2.100 -3.491 6.160 1.00 93.00 89 ILE A CA 1
ATOM 700 C C . ILE A 1 89 ? 2.786 -4.057 7.406 1.00 93.00 89 ILE A C 1
ATOM 702 O O . ILE A 1 89 ? 2.203 -4.003 8.484 1.00 93.00 89 ILE A O 1
ATOM 706 N N . GLN A 1 90 ? 4.022 -4.553 7.288 1.00 91.94 90 GLN A N 1
ATOM 707 C CA . GLN A 1 90 ? 4.784 -5.061 8.434 1.00 91.94 90 GLN A CA 1
ATOM 708 C C . GLN A 1 90 ? 5.002 -3.974 9.492 1.00 91.94 90 GLN A C 1
ATOM 710 O O . GLN A 1 90 ? 4.736 -4.212 10.668 1.00 91.94 90 GLN A O 1
ATOM 715 N N . ALA A 1 91 ? 5.388 -2.765 9.084 1.00 92.75 91 ALA A N 1
ATOM 716 C CA . ALA A 1 91 ? 5.520 -1.633 9.996 1.00 92.75 91 ALA A CA 1
ATOM 717 C C . ALA A 1 91 ? 4.188 -1.300 10.691 1.00 92.75 91 ALA A C 1
ATOM 719 O O . ALA A 1 91 ? 4.158 -1.123 11.906 1.00 92.75 91 ALA A O 1
ATOM 720 N N . ALA A 1 92 ? 3.078 -1.288 9.946 1.00 91.94 92 ALA A N 1
ATOM 721 C CA . ALA A 1 92 ? 1.748 -1.024 10.492 1.00 91.94 92 ALA A CA 1
ATOM 722 C C . ALA A 1 92 ? 1.278 -2.092 11.499 1.00 91.94 92 ALA A C 1
ATOM 724 O O . ALA A 1 92 ? 0.517 -1.798 12.416 1.00 91.94 92 ALA A O 1
ATOM 725 N N . TYR A 1 93 ? 1.724 -3.340 11.360 1.00 89.25 93 TYR A N 1
ATOM 726 C CA . TYR A 1 93 ? 1.402 -4.394 12.322 1.00 89.25 93 TYR A CA 1
ATOM 727 C C . TYR A 1 93 ? 2.064 -4.205 13.681 1.00 89.25 93 TYR A C 1
ATOM 729 O O . TYR A 1 93 ? 1.457 -4.532 14.703 1.00 89.25 93 TYR A O 1
ATOM 737 N N . HIS A 1 94 ? 3.294 -3.699 13.676 1.00 90.31 94 HIS A N 1
ATOM 738 C CA . HIS A 1 94 ? 4.074 -3.446 14.883 1.00 90.31 94 HIS A CA 1
ATOM 739 C C . HIS A 1 94 ? 3.787 -2.073 15.503 1.00 90.31 94 HIS A C 1
ATOM 741 O O . HIS A 1 94 ? 4.301 -1.774 16.576 1.00 90.31 94 HIS A O 1
ATOM 747 N N . ASP A 1 95 ? 2.954 -1.252 14.861 1.00 90.88 95 ASP A N 1
ATOM 748 C CA . ASP A 1 95 ? 2.509 0.026 15.402 1.00 90.88 95 ASP A CA 1
ATOM 749 C C . ASP A 1 95 ? 1.318 -0.174 16.356 1.00 90.88 95 ASP A C 1
ATOM 751 O O . ASP A 1 95 ? 0.213 -0.565 15.961 1.00 90.88 95 ASP A O 1
ATOM 755 N N . GLU A 1 96 ? 1.543 0.099 17.640 1.00 91.25 96 GLU A N 1
ATOM 756 C CA . GLU A 1 96 ? 0.518 0.013 18.684 1.00 91.25 96 GLU A CA 1
ATOM 757 C C . GLU A 1 96 ? -0.562 1.094 18.550 1.00 91.25 96 GLU A C 1
ATOM 759 O O . GLU A 1 96 ? -1.641 0.959 19.125 1.00 91.25 96 GLU A O 1
ATOM 764 N N . HIS A 1 97 ? -0.302 2.159 17.786 1.00 92.38 97 HIS A N 1
ATOM 765 C CA . HIS A 1 97 ? -1.226 3.279 17.611 1.00 92.38 97 HIS A CA 1
ATOM 766 C C . HIS A 1 97 ? -2.267 3.017 16.515 1.00 92.38 97 HIS A C 1
ATOM 768 O O . HIS A 1 97 ? -3.199 3.807 16.345 1.00 92.38 97 HIS A O 1
ATOM 774 N N . ILE A 1 98 ? -2.140 1.914 15.770 1.00 89.69 98 ILE A N 1
ATOM 775 C CA . ILE A 1 98 ? -3.101 1.539 14.734 1.00 89.69 98 ILE A CA 1
ATOM 776 C C . ILE A 1 98 ? -4.244 0.708 15.347 1.00 89.69 98 ILE A C 1
ATOM 778 O O . ILE A 1 98 ? -3.994 -0.315 16.000 1.00 89.69 98 ILE A O 1
ATOM 782 N N . PRO A 1 99 ? -5.517 1.089 15.105 1.00 92.94 99 PRO A N 1
ATOM 783 C CA . PRO A 1 99 ? -6.674 0.331 15.569 1.00 92.94 99 PRO A CA 1
ATOM 784 C C . PRO A 1 99 ? -6.628 -1.144 15.153 1.00 92.94 99 PRO A C 1
ATOM 786 O O . PRO A 1 99 ? -6.088 -1.522 14.107 1.00 92.94 99 PRO A O 1
ATOM 789 N N . LYS A 1 100 ? -7.206 -2.018 15.980 1.00 90.94 100 LYS A N 1
ATOM 790 C CA . LYS A 1 100 ? -7.216 -3.467 15.723 1.00 90.94 100 LYS A CA 1
ATOM 791 C C . LYS A 1 100 ? -7.952 -3.800 14.422 1.00 90.94 100 LYS A C 1
ATOM 793 O O . LYS A 1 100 ? -7.508 -4.663 13.668 1.00 90.94 100 LYS A O 1
ATOM 798 N N . GLU A 1 101 ? -9.040 -3.096 14.147 1.00 91.75 101 GLU A N 1
ATOM 799 C CA . GLU A 1 101 ? -9.879 -3.239 12.958 1.00 91.75 101 GLU A CA 1
ATOM 800 C C . GLU A 1 101 ? -9.075 -2.952 11.686 1.00 91.75 101 GLU A C 1
ATOM 802 O O . GLU A 1 101 ? -9.118 -3.729 10.728 1.00 91.75 101 GLU A O 1
ATOM 807 N N . ASP A 1 102 ? -8.272 -1.887 11.712 1.00 92.69 102 ASP A N 1
ATOM 808 C CA . ASP A 1 102 ? -7.400 -1.499 10.606 1.00 92.69 102 ASP A CA 1
ATOM 809 C C . ASP A 1 102 ? -6.292 -2.533 10.379 1.00 92.69 102 ASP A C 1
ATOM 811 O O . ASP A 1 102 ? -6.038 -2.922 9.238 1.00 92.69 102 ASP A O 1
ATOM 815 N N . ARG A 1 103 ? -5.690 -3.071 11.449 1.00 91.44 103 ARG A N 1
ATOM 816 C CA . ARG A 1 103 ? -4.708 -4.167 11.344 1.00 91.44 103 ARG A CA 1
ATOM 817 C C . ARG A 1 103 ? -5.314 -5.425 10.722 1.00 91.44 103 ARG A C 1
ATOM 819 O O . ARG A 1 103 ? -4.685 -6.052 9.873 1.00 91.44 103 ARG A O 1
ATOM 826 N N . ILE A 1 104 ? -6.555 -5.772 11.070 1.00 92.38 104 ILE A N 1
ATOM 827 C CA . ILE A 1 104 ? -7.280 -6.894 10.449 1.00 92.38 104 ILE A CA 1
ATOM 828 C C . ILE A 1 104 ? -7.563 -6.613 8.966 1.00 92.38 104 ILE A C 1
ATOM 830 O O . ILE A 1 104 ? -7.438 -7.512 8.131 1.00 92.38 104 ILE A O 1
ATOM 834 N N . ALA A 1 105 ? -7.940 -5.384 8.608 1.00 92.06 105 ALA A N 1
ATOM 835 C CA . ALA A 1 105 ? -8.166 -5.010 7.214 1.00 92.06 105 ALA A CA 1
ATOM 836 C C . ALA A 1 105 ? -6.875 -5.123 6.383 1.00 92.06 105 ALA A C 1
ATOM 838 O O . ALA A 1 105 ? -6.891 -5.694 5.289 1.00 92.06 105 ALA A O 1
ATOM 839 N N . LEU A 1 106 ? -5.750 -4.655 6.931 1.00 92.38 106 LEU A N 1
ATOM 840 C CA . LEU A 1 106 ? -4.425 -4.799 6.327 1.00 92.38 106 LEU A CA 1
ATOM 841 C C . LEU A 1 106 ? -4.001 -6.270 6.207 1.00 92.38 106 LEU A C 1
ATOM 843 O O . LEU A 1 106 ? -3.474 -6.652 5.165 1.00 92.38 106 LEU A O 1
ATOM 847 N N . ALA A 1 107 ? -4.321 -7.111 7.197 1.00 89.31 107 ALA A N 1
ATOM 848 C CA . ALA A 1 107 ? -4.105 -8.561 7.157 1.00 89.31 107 ALA A CA 1
ATOM 849 C C . ALA A 1 107 ? -4.765 -9.220 5.948 1.00 89.31 107 ALA A C 1
ATOM 851 O O . ALA A 1 107 ? -4.129 -9.920 5.158 1.00 89.31 107 ALA A O 1
ATOM 852 N N . LYS A 1 108 ? -6.071 -8.971 5.805 1.00 90.75 108 LYS A N 1
ATOM 853 C CA . LYS A 1 108 ? -6.893 -9.529 4.730 1.00 90.75 108 LYS A CA 1
ATOM 854 C C . LYS A 1 108 ? -6.387 -9.056 3.375 1.00 90.75 108 LYS A C 1
ATOM 856 O O . LYS A 1 108 ? -6.261 -9.853 2.449 1.00 90.75 108 LYS A O 1
ATOM 861 N N . TYR A 1 109 ? -6.053 -7.773 3.276 1.00 89.81 109 TYR A N 1
ATOM 862 C CA . TYR A 1 109 ? -5.468 -7.200 2.072 1.00 89.81 109 TYR A CA 1
ATOM 863 C C . TYR A 1 109 ? -4.115 -7.839 1.718 1.00 89.81 109 TYR A C 1
ATOM 865 O O . TYR A 1 109 ? -3.900 -8.218 0.566 1.00 89.81 109 TYR A O 1
ATOM 873 N N . HIS A 1 110 ? -3.226 -8.026 2.696 1.00 89.50 110 HIS A N 1
ATOM 874 C CA . HIS A 1 110 ? -1.923 -8.653 2.482 1.00 89.50 110 HIS A CA 1
ATOM 875 C C . HIS A 1 110 ? -2.056 -10.092 1.972 1.00 89.50 110 HIS A C 1
ATOM 877 O O . HIS A 1 110 ? -1.415 -10.462 0.989 1.00 89.50 110 HIS A O 1
ATOM 883 N N . ALA A 1 111 ? -2.950 -10.877 2.578 1.00 86.06 111 ALA A N 1
ATOM 884 C CA . ALA A 1 111 ? -3.229 -12.245 2.154 1.00 86.06 111 ALA A CA 1
ATOM 885 C C . ALA A 1 111 ? -3.745 -12.315 0.704 1.00 86.06 111 ALA A C 1
ATOM 887 O O . ALA A 1 111 ? -3.327 -13.188 -0.057 1.00 86.06 111 ALA A O 1
ATOM 888 N N . LEU A 1 112 ? -4.612 -11.379 0.292 1.00 85.00 112 LEU A N 1
ATOM 889 C CA . LEU A 1 112 ? -5.081 -11.282 -1.096 1.00 85.00 112 LEU A CA 1
ATOM 890 C C . LEU A 1 112 ? -3.934 -10.977 -2.066 1.00 85.00 112 LEU A C 1
ATOM 892 O O . LEU A 1 112 ? -3.821 -11.624 -3.104 1.00 85.00 112 LEU A O 1
ATOM 896 N N . ASN A 1 113 ? -3.051 -10.043 -1.714 1.00 79.88 113 ASN A N 1
ATOM 897 C CA . ASN A 1 113 ? -1.902 -9.701 -2.551 1.00 79.88 113 ASN A CA 1
ATOM 898 C C . ASN A 1 113 ? -0.900 -10.848 -2.686 1.00 79.88 113 ASN A C 1
ATOM 900 O O . ASN A 1 113 ? -0.372 -11.058 -3.774 1.00 79.88 113 ASN A O 1
ATOM 904 N N . ILE A 1 114 ? -0.659 -11.614 -1.618 1.00 77.44 114 ILE A N 1
ATOM 905 C CA . ILE A 1 114 ? 0.200 -12.803 -1.676 1.00 77.44 114 ILE A CA 1
ATOM 906 C C . ILE A 1 114 ? -0.408 -13.850 -2.610 1.00 77.44 114 ILE A C 1
ATOM 908 O O . ILE A 1 114 ? 0.296 -14.385 -3.462 1.00 77.44 114 ILE A O 1
ATOM 912 N N . ARG A 1 115 ? -1.716 -14.117 -2.499 1.00 74.00 115 ARG A N 1
ATOM 913 C CA . ARG A 1 115 ? -2.410 -15.070 -3.381 1.00 74.00 115 ARG A CA 1
ATOM 914 C C . ARG A 1 115 ? -2.310 -14.659 -4.848 1.00 74.00 115 ARG A C 1
ATOM 916 O O . ARG A 1 115 ? -1.968 -15.485 -5.688 1.00 74.00 115 ARG A O 1
ATOM 923 N N . HIS A 1 116 ? -2.538 -13.381 -5.143 1.00 69.31 116 HIS A N 1
ATOM 924 C CA . HIS A 1 116 ? -2.395 -12.860 -6.502 1.00 69.31 116 HIS A CA 1
ATOM 925 C C . HIS A 1 116 ? -0.933 -12.853 -6.987 1.00 69.31 116 HIS A C 1
ATOM 927 O O . HIS A 1 116 ? -0.690 -13.035 -8.176 1.00 69.31 116 HIS A O 1
ATOM 933 N N . GLY A 1 117 ? 0.042 -12.685 -6.086 1.00 62.97 117 GLY A N 1
ATOM 934 C CA . GLY A 1 117 ? 1.472 -12.688 -6.408 1.00 62.97 117 GLY A CA 1
ATOM 935 C C . GLY A 1 117 ? 2.106 -14.077 -6.571 1.00 62.97 117 GLY A C 1
ATOM 936 O O . GLY A 1 117 ? 3.056 -14.207 -7.339 1.00 62.97 117 GLY A O 1
ATOM 937 N N . LEU A 1 118 ? 1.600 -15.108 -5.879 1.00 54.03 118 LEU A N 1
ATOM 938 C CA . LEU A 1 118 ? 2.184 -16.460 -5.852 1.00 54.03 118 LEU A CA 1
ATOM 939 C C . LEU A 1 118 ? 1.601 -17.447 -6.877 1.00 54.03 118 LEU A C 1
ATOM 941 O O . LEU A 1 118 ? 2.249 -18.457 -7.136 1.00 54.03 118 LEU A O 1
ATOM 945 N N . GLY A 1 119 ? 0.414 -17.210 -7.446 1.00 47.44 119 GLY A N 1
ATOM 946 C CA . GLY A 1 119 ? -0.289 -18.277 -8.180 1.00 47.44 119 GLY A CA 1
ATOM 947 C C . GLY A 1 119 ? -1.072 -17.900 -9.434 1.00 47.44 119 GLY A C 1
ATOM 948 O O . GLY A 1 119 ? -1.504 -18.803 -10.135 1.00 47.44 119 GLY A O 1
ATOM 949 N N . GLU A 1 120 ? -1.235 -16.619 -9.772 1.00 47.91 120 GLU A N 1
ATOM 950 C CA . GLU A 1 120 ? -2.135 -16.223 -10.870 1.00 47.91 120 GLU A CA 1
ATOM 951 C C . GLU A 1 120 ? -1.441 -15.321 -11.901 1.00 47.91 120 GLU A C 1
ATOM 953 O O . GLU A 1 120 ? -2.015 -14.367 -12.431 1.00 47.91 120 GLU A O 1
ATOM 958 N N . ARG A 1 121 ? -0.182 -15.624 -12.240 1.00 53.03 121 ARG A N 1
ATOM 959 C CA . ARG A 1 121 ? 0.345 -15.200 -13.541 1.00 53.03 121 ARG A CA 1
ATOM 960 C C . ARG A 1 121 ? -0.458 -15.969 -14.584 1.00 53.03 121 ARG A C 1
ATOM 962 O O . ARG A 1 121 ? -0.098 -17.089 -14.917 1.00 53.03 121 ARG A O 1
ATOM 969 N N . ARG A 1 122 ? -1.532 -15.364 -15.102 1.00 54.44 122 ARG A N 1
ATOM 970 C CA . ARG A 1 122 ? -2.423 -15.886 -16.166 1.00 54.44 122 ARG A CA 1
ATOM 971 C C . ARG A 1 122 ? -1.701 -16.336 -17.456 1.00 54.44 122 ARG A C 1
ATOM 973 O O . ARG A 1 122 ? -2.349 -16.714 -18.422 1.00 54.44 122 ARG A O 1
ATOM 980 N N . THR A 1 123 ? -0.375 -16.258 -17.487 1.00 52.41 123 THR A N 1
ATOM 981 C CA . THR A 1 123 ? 0.516 -16.595 -18.595 1.00 52.41 123 THR A CA 1
ATOM 982 C C . THR A 1 123 ? 1.475 -17.744 -18.286 1.00 52.41 123 THR A C 1
ATOM 984 O O . THR A 1 123 ? 2.155 -18.201 -19.201 1.00 52.41 123 THR A O 1
ATOM 987 N N . GLN A 1 124 ? 1.561 -18.231 -17.041 1.00 51.41 124 GLN A N 1
ATOM 988 C CA . GLN A 1 124 ? 2.314 -19.451 -16.758 1.00 51.41 124 GLN A CA 1
ATOM 989 C C . GLN A 1 124 ? 1.374 -20.654 -16.834 1.00 51.41 124 GLN A C 1
ATOM 991 O O . GLN A 1 124 ? 0.348 -20.656 -16.149 1.00 51.41 124 GLN A O 1
ATOM 996 N N . PRO A 1 125 ? 1.694 -21.679 -17.646 1.00 47.50 125 PRO A N 1
ATOM 997 C CA . PRO A 1 125 ? 0.967 -22.931 -17.569 1.00 47.50 125 PRO A CA 1
ATOM 998 C C . PRO A 1 125 ? 1.083 -23.457 -16.138 1.00 47.50 125 PRO A C 1
ATOM 1000 O O . PRO A 1 125 ? 2.165 -23.438 -15.541 1.00 47.50 125 PRO A O 1
ATOM 1003 N N . LEU A 1 126 ? -0.052 -23.893 -15.587 1.00 52.97 126 LEU A N 1
ATOM 1004 C CA . LEU A 1 126 ? -0.106 -24.648 -14.340 1.00 52.97 126 LEU A CA 1
ATOM 1005 C C . LEU A 1 126 ? 1.002 -25.704 -14.387 1.00 52.97 126 LEU A C 1
ATOM 1007 O O . LEU A 1 126 ? 1.100 -26.462 -15.354 1.00 52.97 126 LEU A O 1
ATOM 1011 N N . ARG A 1 127 ? 1.879 -25.708 -13.382 1.00 52.94 127 ARG A N 1
ATOM 1012 C CA . ARG A 1 127 ? 3.008 -26.639 -13.306 1.00 52.94 127 ARG A CA 1
ATOM 1013 C C . ARG A 1 127 ? 2.465 -28.069 -13.451 1.00 52.94 127 ARG A C 1
ATOM 1015 O O . ARG A 1 127 ? 1.753 -28.530 -12.567 1.00 52.94 127 ARG A O 1
ATOM 1022 N N . GLY A 1 128 ? 2.768 -28.727 -14.572 1.00 55.44 128 GLY A N 1
ATOM 1023 C CA . GLY A 1 128 ? 2.242 -30.055 -14.922 1.00 55.44 128 GLY A CA 1
ATOM 1024 C C . GLY A 1 128 ? 1.320 -30.113 -16.149 1.00 55.44 128 GLY A C 1
ATOM 1025 O O . GLY A 1 128 ? 0.892 -31.204 -16.507 1.00 55.44 128 GLY A O 1
ATOM 1026 N N . VAL A 1 129 ? 1.026 -28.990 -16.815 1.00 51.69 129 VAL A N 1
ATOM 1027 C CA . VAL A 1 129 ? 0.289 -28.977 -18.092 1.00 51.69 129 VAL A CA 1
ATOM 1028 C C . VAL A 1 129 ? 1.267 -28.740 -19.243 1.00 51.69 129 VAL A C 1
ATOM 1030 O O . VAL A 1 129 ? 1.701 -27.612 -19.482 1.00 51.69 129 VAL A O 1
ATOM 1033 N N . GLU A 1 130 ? 1.632 -29.807 -19.954 1.00 52.00 130 GLU A N 1
ATOM 1034 C CA . GLU A 1 130 ? 2.363 -29.710 -21.220 1.00 52.00 130 GLU A CA 1
ATOM 1035 C C . GLU A 1 130 ? 1.447 -29.083 -22.278 1.00 52.00 130 GLU A C 1
ATOM 1037 O O . GLU A 1 130 ? 0.469 -29.688 -22.717 1.00 52.00 130 GLU A O 1
ATOM 1042 N N . VAL A 1 131 ? 1.737 -27.846 -22.686 1.00 61.53 131 VAL A N 1
ATOM 1043 C CA . VAL A 1 131 ? 1.074 -27.243 -23.846 1.00 61.53 131 VAL A CA 1
ATOM 1044 C C . VAL A 1 131 ? 1.717 -27.846 -25.100 1.00 61.53 131 VAL A C 1
ATOM 1046 O O . VAL A 1 131 ? 2.926 -27.678 -25.286 1.00 61.53 131 VAL A O 1
ATOM 1049 N N . PRO A 1 132 ? 0.962 -28.552 -25.962 1.00 57.72 132 PRO A N 1
ATOM 1050 C CA . PRO A 1 132 ? 1.534 -29.168 -27.150 1.00 57.72 132 PRO A CA 1
ATOM 1051 C C . PRO A 1 132 ? 2.083 -28.093 -28.104 1.00 57.72 132 PRO A C 1
ATOM 1053 O O . PRO A 1 132 ? 1.490 -27.016 -28.231 1.00 57.72 132 PRO A O 1
ATOM 1056 N N . PRO A 1 133 ? 3.210 -28.353 -28.792 1.00 61.03 133 PRO A N 1
ATOM 1057 C CA . PRO A 1 133 ? 3.851 -27.353 -29.631 1.00 61.03 133 PRO A CA 1
ATOM 1058 C C . PRO A 1 133 ? 2.959 -26.959 -30.813 1.00 61.03 133 PRO A C 1
ATOM 1060 O O . PRO A 1 133 ? 2.420 -27.805 -31.531 1.00 61.03 133 PRO A O 1
ATOM 1063 N N . VAL A 1 134 ? 2.852 -25.648 -31.042 1.00 66.44 134 VAL A N 1
ATOM 1064 C CA . VAL A 1 134 ? 2.161 -25.064 -32.197 1.00 66.44 134 VAL A CA 1
ATOM 1065 C C . VAL A 1 134 ? 2.856 -25.536 -33.477 1.00 66.44 134 VAL A C 1
ATOM 1067 O O . VAL A 1 134 ? 4.029 -25.236 -33.712 1.00 66.44 134 VAL A O 1
ATOM 1070 N N . ARG A 1 135 ? 2.136 -26.293 -34.314 1.00 60.75 135 ARG A N 1
ATOM 1071 C CA . ARG A 1 135 ? 2.629 -26.745 -35.621 1.00 60.75 135 ARG A CA 1
ATOM 1072 C C . ARG A 1 135 ? 2.887 -25.526 -36.511 1.00 60.75 135 ARG A C 1
ATOM 1074 O O . ARG A 1 135 ? 1.966 -24.770 -36.808 1.00 60.75 135 ARG A O 1
ATOM 1081 N N . LYS A 1 136 ? 4.139 -25.336 -36.938 1.00 62.53 136 LYS A N 1
ATOM 1082 C CA . LYS A 1 136 ? 4.502 -24.310 -37.928 1.00 62.53 136 LYS A CA 1
ATOM 1083 C C . LYS A 1 136 ? 3.824 -24.631 -39.270 1.00 62.53 136 LYS A C 1
ATOM 1085 O O . LYS A 1 136 ? 3.798 -25.806 -39.644 1.00 62.53 136 LYS A O 1
ATOM 1090 N N . PRO A 1 137 ? 3.305 -23.634 -40.006 1.00 56.62 137 PRO A N 1
ATOM 1091 C CA . PRO A 1 137 ? 2.740 -23.873 -41.326 1.00 56.62 137 PRO A CA 1
ATOM 1092 C C . PRO A 1 137 ? 3.851 -24.304 -42.291 1.00 56.62 137 PRO A C 1
ATOM 1094 O O . PRO A 1 137 ? 4.928 -23.703 -42.332 1.00 56.62 137 PRO A O 1
ATOM 1097 N N . ALA A 1 138 ? 3.589 -25.377 -43.037 1.00 59.19 138 ALA A N 1
ATOM 1098 C CA . ALA A 1 138 ? 4.485 -25.878 -44.066 1.00 59.19 138 ALA A CA 1
ATOM 1099 C C . ALA A 1 138 ? 4.683 -24.798 -45.137 1.00 59.19 138 ALA A C 1
ATOM 1101 O O . ALA A 1 138 ? 3.723 -24.229 -45.656 1.00 59.19 138 ALA A O 1
ATOM 1102 N N . LYS A 1 139 ? 5.946 -24.503 -45.440 1.00 56.91 139 LYS A N 1
ATOM 1103 C CA . LYS A 1 139 ? 6.343 -23.585 -46.505 1.00 56.91 139 LYS A CA 1
ATOM 1104 C C . LYS A 1 139 ? 5.808 -24.144 -47.828 1.00 56.91 139 LYS A C 1
ATOM 1106 O O . LYS A 1 139 ? 6.204 -25.239 -48.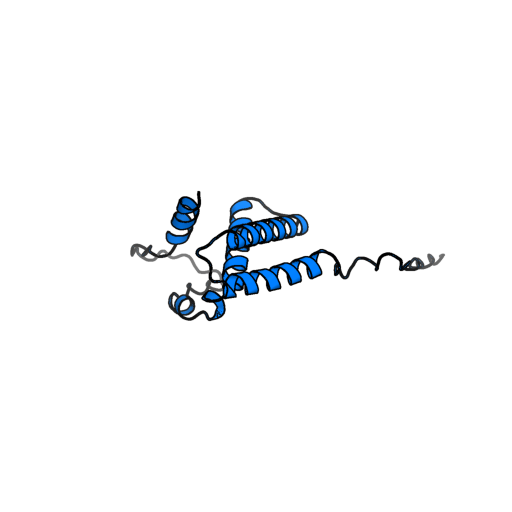217 1.00 56.91 139 LYS A O 1
ATOM 1111 N N . ALA A 1 140 ? 4.894 -23.424 -48.479 1.00 55.84 140 ALA A N 1
ATOM 1112 C CA . ALA A 1 140 ? 4.432 -23.768 -49.818 1.00 55.84 140 ALA A CA 1
ATOM 1113 C C . ALA A 1 140 ? 5.634 -23.713 -50.773 1.00 55.84 140 ALA A C 1
ATOM 1115 O O . ALA A 1 140 ? 6.294 -22.677 -50.880 1.00 55.84 140 ALA A O 1
ATOM 1116 N N . ALA A 1 141 ? 5.962 -24.853 -51.379 1.00 51.09 141 ALA A N 1
ATOM 1117 C CA . ALA A 1 141 ? 6.964 -24.942 -52.430 1.00 51.09 141 ALA A CA 1
ATOM 1118 C C . ALA A 1 141 ? 6.392 -24.317 -53.711 1.00 51.09 141 ALA A C 1
ATOM 1120 O O . ALA A 1 141 ? 5.247 -24.601 -54.068 1.00 51.09 141 ALA A O 1
ATOM 1121 N N . ALA A 1 142 ? 7.183 -23.442 -54.330 1.00 52.97 142 ALA A N 1
ATOM 1122 C CA . ALA A 1 142 ? 6.973 -22.905 -55.671 1.00 52.97 142 ALA A CA 1
ATOM 1123 C C . ALA A 1 142 ? 7.650 -23.812 -56.703 1.00 52.97 142 ALA A C 1
ATOM 1125 O O . ALA A 1 142 ? 8.682 -24.423 -56.332 1.00 52.97 142 ALA A O 1
#

Secondary structure (DSSP, 8-state):
-HHHHHHHHHTTS--PPP----------SS-PPPP--TTHHHH-GGGG-HHHHHHHHHHHHHHHHTTT-----HHHHHHHHHHHHHHHHHHHHH-TTS-HHHHHHHHHHHHHHHHHHHH--TTS--TT--PPPPPPPP----

Organism: NCBI:txid1121001

pLDDT: mean 71.24, std 19.28, range [41.84, 95.81]

Sequence (142 aa):
MLAWLKSKLAGHYGDTPPAGPATAFPQTELMARPAPRADEDRHHPLRRSVVYRLKRDALLIVAEMNRGTKMEDCDLLARQLAFVQKELIQAAYHDEHIPKEDRIALAKYHALNIRHGLGERRTQPLRGVEVPPVRKPAKAAA

Foldseek 3Di:
DVVVVVVVVVVVPDDDDDDDDDDDDDDDPPDDPPDPPPVCVVPVVCVPQLVSVLLVVLVVVLCVVCPPPDDPDPVVSVVSSLVSSVVSLVVLCPDPPDDPVNNVVSVVVNVVVVCCVPPPPVPDPDVPDDDDDDDDDDDDDD

Radius of gyration: 23.64 Å; chains: 1; bounding box: 30×70×74 Å